Protein AF-A0A3N0AI27-F1 (afdb_monomer_lite)

Radius of gyration: 12.05 Å; chains: 1; bounding box: 27×22×35 Å

Foldseek 3Di:
DLVLLVCLCVVLVQDPLLSQLLVCLLVVDDLVVSCVVVVHDSVVSVVSVVVSCVSVVHDDSVVSNVSSVVVVDPDDD

InterPro domains:
  IPR000792 Transcription regulator LuxR, C-terminal [PF00196] (13-67)
  IPR000792 Transcription regulator LuxR, C-terminal [PR00038] (14-28)
  IPR000792 Transcription regulator LuxR, C-terminal [PR00038] (28-44)
  IPR000792 Transcription regulator LuxR, C-terminal [PR00038] (44-56)
  IPR000792 Transcription regulator LuxR, C-terminal [PS50043] (7-72)
  IPR000792 Transcription regulator LuxR, C-terminal [SM00421] (11-68)
  IPR000792 Transcription regulator LuxR, C-terminal [cd06170] (14-69)
  IPR016032 Signal transduction response regulator, C-terminal effector [SSF46894] (9-69)
  IPR036388 Winged helix-like DNA-binding domain superfamily [G3DSA:1.10.10.10] (1-72)

pLDDT: mean 87.05, std 10.89, range [42.94, 94.44]

Sequence (77 aa):
MEEVCDAAIEEFSLSKREGEILKYIARGYTVDNISKKLVISPYTTQTHVRHIYSKMHVHKRSELLDYINMHRGDNND

Structure (mmCIF, N/CA/C/O backbone):
data_AF-A0A3N0AI27-F1
#
_entry.id   AF-A0A3N0AI27-F1
#
loop_
_atom_site.group_PDB
_atom_site.id
_atom_site.type_symbol
_atom_site.label_atom_id
_atom_site.label_alt_id
_atom_site.label_comp_id
_atom_site.label_asym_id
_atom_site.label_entity_id
_atom_site.label_seq_id
_atom_site.pdbx_PDB_ins_code
_atom_site.Cartn_x
_atom_site.Cartn_y
_atom_site.Cartn_z
_atom_site.occupancy
_atom_site.B_iso_or_equiv
_atom_site.auth_seq_id
_atom_site.auth_comp_id
_atom_site.auth_asym_id
_atom_site.auth_atom_id
_atom_site.pdbx_PDB_model_num
ATOM 1 N N . MET A 1 1 ? 4.209 -13.318 -6.835 1.00 59.56 1 MET A N 1
ATOM 2 C CA . MET A 1 1 ? 3.499 -12.077 -6.413 1.00 59.56 1 MET A CA 1
ATOM 3 C C . MET A 1 1 ? 3.818 -11.712 -4.970 1.00 59.56 1 MET A C 1
ATOM 5 O O . MET A 1 1 ? 3.992 -10.533 -4.699 1.00 59.56 1 MET A O 1
ATOM 9 N N . GLU A 1 2 ? 3.891 -12.687 -4.057 1.00 66.50 2 GLU A N 1
ATOM 10 C CA . GLU A 1 2 ? 4.272 -12.420 -2.662 1.00 66.50 2 GLU A CA 1
ATOM 11 C C . GLU A 1 2 ? 5.733 -11.966 -2.531 1.00 66.50 2 GLU A C 1
ATOM 13 O O . GLU A 1 2 ? 5.983 -11.028 -1.787 1.00 66.50 2 GLU A O 1
ATOM 18 N N . GLU A 1 3 ? 6.640 -12.504 -3.351 1.00 77.75 3 GLU A N 1
ATOM 19 C CA . GLU A 1 3 ? 8.068 -12.136 -3.355 1.00 77.75 3 GLU A CA 1
ATOM 20 C C . GLU A 1 3 ? 8.333 -10.664 -3.708 1.00 77.75 3 GLU A C 1
ATOM 22 O O . GLU A 1 3 ? 9.052 -9.991 -2.983 1.00 77.75 3 GLU A O 1
ATOM 27 N N . VAL A 1 4 ? 7.693 -10.116 -4.750 1.00 86.06 4 VAL A N 1
ATOM 28 C CA . VAL A 1 4 ? 7.865 -8.698 -5.144 1.00 86.06 4 VAL A CA 1
ATOM 29 C C . VAL A 1 4 ? 7.430 -7.741 -4.034 1.00 86.06 4 VAL A C 1
ATOM 31 O O . VAL A 1 4 ? 8.051 -6.709 -3.799 1.00 86.06 4 VAL A O 1
ATOM 34 N N . CYS A 1 5 ? 6.336 -8.076 -3.345 1.00 88.12 5 CYS A N 1
ATOM 35 C CA . CYS A 1 5 ? 5.850 -7.240 -2.256 1.00 88.12 5 CYS A CA 1
ATOM 36 C C . CYS A 1 5 ? 6.762 -7.333 -1.032 1.00 88.12 5 CYS A C 1
ATOM 38 O O . CYS A 1 5 ? 6.960 -6.317 -0.381 1.00 88.12 5 CYS A O 1
ATOM 40 N N . ASP A 1 6 ? 7.290 -8.516 -0.708 1.00 89.38 6 ASP A N 1
ATOM 41 C CA . ASP A 1 6 ? 8.239 -8.684 0.401 1.00 89.38 6 ASP A CA 1
ATOM 42 C C . ASP A 1 6 ? 9.558 -7.955 0.127 1.00 89.38 6 ASP A C 1
ATOM 44 O O . ASP A 1 6 ? 9.995 -7.178 0.971 1.00 89.38 6 ASP A O 1
ATOM 48 N N . ALA A 1 7 ? 10.096 -8.065 -1.092 1.00 89.62 7 ALA A N 1
ATOM 49 C CA . ALA A 1 7 ? 11.283 -7.322 -1.510 1.00 89.62 7 ALA A CA 1
ATOM 50 C C . ALA A 1 7 ? 11.101 -5.807 -1.328 1.00 89.62 7 ALA A C 1
ATOM 52 O O . ALA A 1 7 ? 11.936 -5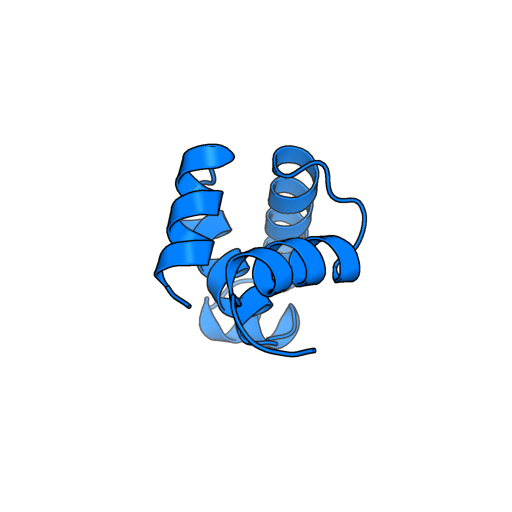.159 -0.707 1.00 89.62 7 ALA A O 1
ATOM 53 N N . ALA A 1 8 ? 9.968 -5.250 -1.768 1.00 89.88 8 ALA A N 1
ATOM 54 C CA . ALA A 1 8 ? 9.650 -3.838 -1.557 1.00 89.88 8 ALA A CA 1
ATOM 55 C C . ALA A 1 8 ? 9.482 -3.481 -0.066 1.00 89.88 8 ALA A C 1
ATOM 57 O O . ALA A 1 8 ? 9.838 -2.387 0.369 1.00 89.88 8 ALA A O 1
ATOM 58 N N . ILE A 1 9 ? 8.915 -4.380 0.742 1.00 91.56 9 ILE A N 1
ATOM 59 C CA . ILE A 1 9 ? 8.756 -4.151 2.184 1.00 91.56 9 ILE A CA 1
ATOM 60 C C . ILE A 1 9 ? 10.119 -4.036 2.861 1.00 91.56 9 ILE A C 1
ATOM 62 O O . ILE A 1 9 ? 10.297 -3.138 3.684 1.00 91.56 9 ILE A O 1
ATOM 66 N N . GLU A 1 10 ? 11.061 -4.908 2.515 1.00 91.00 10 GLU A N 1
ATOM 67 C CA . GLU A 1 10 ? 12.419 -4.879 3.052 1.00 91.00 10 GLU A CA 1
ATOM 68 C C . GLU A 1 10 ? 1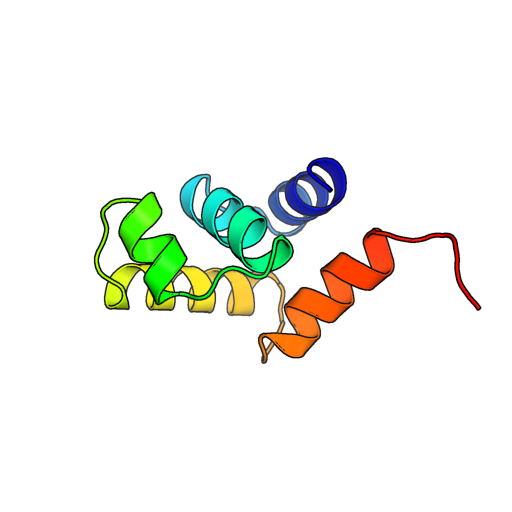3.217 -3.689 2.500 1.00 91.00 10 GLU A C 1
ATOM 70 O O . GLU A 1 10 ? 13.760 -2.907 3.283 1.00 91.00 10 GLU A O 1
ATOM 75 N N . GLU A 1 11 ? 13.201 -3.483 1.179 1.00 92.00 11 GLU A N 1
ATOM 76 C CA . GLU A 1 11 ? 13.905 -2.397 0.482 1.00 92.00 11 GLU A CA 1
ATOM 77 C C . GLU A 1 11 ? 13.501 -1.014 1.008 1.00 92.00 11 GLU A C 1
ATOM 79 O O . GLU A 1 11 ? 14.355 -0.181 1.311 1.00 92.00 11 GLU A O 1
ATOM 84 N N . PHE A 1 12 ? 12.199 -0.784 1.202 1.00 92.06 12 PHE A N 1
ATOM 85 C CA . PHE A 1 12 ? 11.671 0.498 1.676 1.00 92.06 12 PHE A CA 1
ATOM 86 C C . PHE A 1 12 ? 11.371 0.525 3.180 1.00 92.06 12 PHE A C 1
ATOM 88 O O . PHE A 1 12 ? 10.770 1.488 3.670 1.00 92.06 12 PHE A O 1
ATOM 95 N N . SER A 1 13 ? 11.759 -0.515 3.932 1.00 93.06 13 SER A N 1
ATOM 96 C CA . SER A 1 13 ? 11.493 -0.644 5.375 1.00 93.06 13 SER A CA 1
ATOM 97 C C . SER A 1 13 ? 10.037 -0.297 5.737 1.00 93.06 13 SER A C 1
ATOM 99 O O . SER A 1 13 ? 9.730 0.553 6.591 1.00 93.06 13 SER A O 1
ATOM 101 N N . LEU A 1 14 ? 9.101 -0.918 5.020 1.00 92.44 14 LEU A N 1
ATOM 102 C CA . LEU A 1 14 ? 7.672 -0.757 5.254 1.00 92.44 14 LEU A CA 1
ATOM 103 C C . LEU A 1 14 ? 7.270 -1.479 6.545 1.00 92.44 14 LEU A C 1
ATOM 105 O O . LEU A 1 14 ? 7.712 -2.583 6.854 1.00 92.44 14 LEU A O 1
ATOM 109 N N . SER A 1 15 ? 6.372 -0.868 7.311 1.00 92.50 15 SER A N 1
ATOM 110 C CA . SER A 1 15 ? 5.791 -1.506 8.492 1.00 92.50 15 SER A CA 1
ATOM 111 C C . SER A 1 15 ? 4.912 -2.686 8.078 1.00 92.50 15 SER A C 1
ATOM 113 O O . SER A 1 15 ? 4.340 -2.678 6.989 1.00 92.50 15 SER A O 1
ATOM 115 N N . LYS A 1 16 ? 4.654 -3.638 8.987 1.00 90.19 16 LYS A N 1
ATOM 116 C CA . LYS A 1 16 ? 3.714 -4.755 8.738 1.00 90.19 16 LYS A CA 1
ATOM 117 C C . LYS A 1 16 ? 2.403 -4.308 8.077 1.00 90.19 16 LYS A C 1
ATOM 119 O O . LYS A 1 16 ? 1.996 -4.878 7.073 1.00 90.19 16 LYS A O 1
ATOM 124 N N . ARG A 1 17 ? 1.769 -3.252 8.606 1.00 90.81 17 ARG A N 1
ATOM 125 C CA . ARG A 1 17 ? 0.515 -2.697 8.056 1.00 90.81 17 ARG A CA 1
ATOM 126 C C . ARG A 1 17 ? 0.678 -2.128 6.648 1.00 90.81 17 ARG A C 1
ATOM 128 O O . ARG A 1 17 ? -0.198 -2.320 5.815 1.00 90.81 17 ARG A O 1
ATOM 135 N N . GLU A 1 18 ? 1.783 -1.437 6.393 1.00 92.38 18 GLU A N 1
ATOM 136 C CA . GLU A 1 18 ? 2.096 -0.868 5.081 1.00 92.38 18 GLU A CA 1
ATOM 137 C C . GLU A 1 18 ? 2.306 -1.984 4.049 1.00 92.38 18 GLU A C 1
ATOM 139 O O . GLU A 1 18 ? 1.720 -1.945 2.970 1.00 92.38 18 GLU A O 1
ATOM 144 N N . GLY A 1 19 ? 3.042 -3.032 4.424 1.00 92.44 19 GLY A N 1
ATOM 145 C CA . GLY A 1 19 ? 3.260 -4.206 3.589 1.00 92.44 19 GLY A CA 1
ATOM 146 C C . GLY A 1 19 ? 1.984 -4.976 3.250 1.00 92.44 19 GLY A C 1
ATOM 147 O O . GLY A 1 19 ? 1.785 -5.364 2.101 1.00 92.44 19 GLY A O 1
ATOM 148 N N . GLU A 1 20 ? 1.068 -5.152 4.208 1.00 92.38 20 GLU A N 1
ATOM 149 C CA . GLU A 1 20 ? -0.235 -5.769 3.917 1.00 92.38 20 GLU A CA 1
ATOM 150 C C . GLU A 1 20 ? -1.041 -4.950 2.904 1.00 92.38 20 GLU A C 1
ATOM 152 O O . GLU A 1 20 ? -1.594 -5.495 1.947 1.00 92.38 20 GLU A O 1
ATOM 157 N N . ILE A 1 21 ? -1.080 -3.628 3.083 1.00 92.88 21 ILE A N 1
ATOM 158 C CA . ILE A 1 21 ? -1.777 -2.715 2.172 1.00 92.88 21 ILE A CA 1
ATOM 159 C C . ILE A 1 21 ? -1.145 -2.766 0.777 1.00 92.88 21 ILE A C 1
ATOM 161 O O . ILE A 1 21 ? -1.878 -2.883 -0.206 1.00 92.88 21 ILE A O 1
ATOM 165 N N . LEU A 1 22 ? 0.188 -2.756 0.685 1.00 91.88 22 LEU A N 1
ATOM 166 C CA . LEU A 1 22 ? 0.926 -2.907 -0.569 1.00 91.88 22 LEU A CA 1
ATOM 167 C C . LEU A 1 22 ? 0.529 -4.200 -1.297 1.00 91.88 22 LEU A C 1
ATOM 169 O O . LEU A 1 22 ? 0.160 -4.149 -2.471 1.00 91.88 22 LEU A O 1
ATOM 173 N N . LYS A 1 23 ? 0.508 -5.338 -0.587 1.00 91.44 23 LYS A N 1
ATOM 174 C CA . LYS A 1 23 ? 0.109 -6.651 -1.133 1.00 91.44 23 LYS A CA 1
ATOM 175 C C . LYS A 1 23 ? -1.306 -6.628 -1.713 1.00 91.44 23 LYS A C 1
ATOM 177 O O . LYS A 1 23 ? -1.564 -7.225 -2.759 1.00 91.44 23 LYS A O 1
ATOM 182 N N . TYR A 1 24 ? -2.242 -5.926 -1.076 1.00 91.88 24 TYR A N 1
ATOM 183 C CA . TYR A 1 24 ? -3.584 -5.767 -1.632 1.00 91.88 24 TYR A CA 1
ATOM 184 C C . TYR A 1 24 ? -3.621 -4.820 -2.837 1.00 91.88 24 TYR A C 1
ATOM 186 O O . TYR A 1 24 ? -4.318 -5.104 -3.810 1.00 91.88 24 TYR A O 1
ATOM 194 N N . ILE A 1 25 ? -2.865 -3.721 -2.822 1.00 89.94 25 ILE A N 1
ATOM 195 C CA . ILE A 1 25 ? -2.792 -2.813 -3.975 1.00 89.94 25 ILE A CA 1
ATOM 196 C C . ILE A 1 25 ? -2.225 -3.540 -5.197 1.00 89.94 25 ILE A C 1
ATOM 198 O O . ILE A 1 25 ? -2.819 -3.443 -6.271 1.00 89.94 25 ILE A O 1
ATOM 202 N N . ALA A 1 26 ? -1.162 -4.327 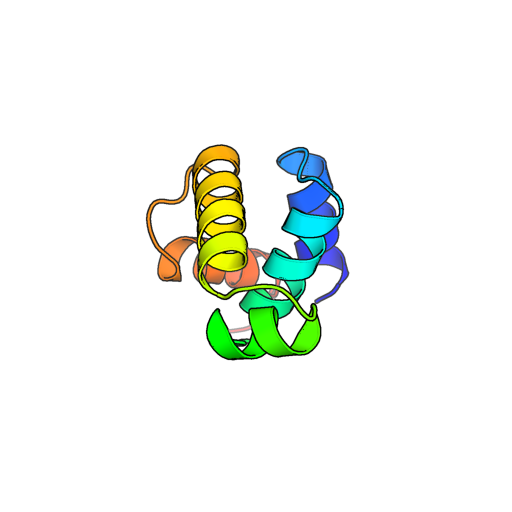-5.009 1.00 88.38 26 ALA A N 1
ATOM 203 C CA . ALA A 1 26 ? -0.548 -5.182 -6.025 1.00 88.38 26 ALA A CA 1
ATOM 204 C C . ALA A 1 26 ? -1.563 -6.123 -6.689 1.00 88.38 26 ALA A C 1
ATOM 206 O O . ALA A 1 26 ? -1.556 -6.323 -7.899 1.00 88.38 26 ALA A O 1
ATOM 207 N N . ARG A 1 27 ? -2.481 -6.677 -5.890 1.00 88.00 27 ARG A N 1
ATOM 208 C CA . ARG A 1 27 ? -3.568 -7.558 -6.345 1.00 88.00 27 ARG A CA 1
ATOM 209 C C . ARG A 1 27 ? -4.727 -6.809 -7.023 1.00 88.00 27 ARG A C 1
ATOM 211 O O . ARG A 1 27 ? -5.712 -7.438 -7.391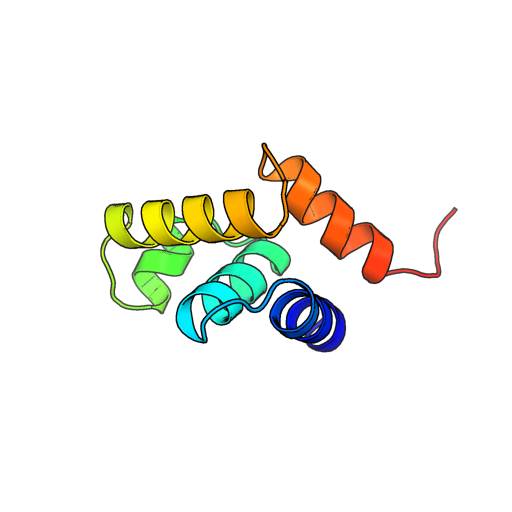 1.00 88.00 27 ARG A O 1
ATOM 218 N N . GLY A 1 28 ? -4.648 -5.485 -7.160 1.00 88.75 28 GLY A N 1
ATOM 219 C CA . GLY A 1 28 ? -5.678 -4.661 -7.793 1.00 88.75 28 GLY A CA 1
ATOM 220 C C . GLY A 1 28 ? -6.782 -4.177 -6.850 1.00 88.75 28 GLY A C 1
ATOM 221 O O . GLY A 1 28 ? -7.752 -3.577 -7.310 1.00 88.75 28 GLY A O 1
ATOM 222 N N . TYR A 1 29 ? -6.656 -4.367 -5.533 1.00 91.25 29 TYR A N 1
ATOM 223 C CA . TYR A 1 29 ? -7.670 -3.877 -4.598 1.00 91.25 29 TYR A CA 1
ATOM 224 C C . TYR A 1 29 ? -7.630 -2.348 -4.464 1.00 91.25 29 TYR A C 1
ATOM 226 O O . TYR A 1 29 ? -6.571 -1.705 -4.499 1.00 91.25 29 TYR A O 1
ATOM 234 N N . THR A 1 30 ? -8.812 -1.760 -4.297 1.00 91.31 30 THR A N 1
ATOM 235 C CA . THR A 1 30 ? -9.006 -0.339 -3.992 1.00 91.31 30 THR A CA 1
ATOM 236 C C . THR A 1 30 ? -8.873 -0.085 -2.494 1.00 91.31 30 THR A C 1
ATOM 238 O O . THR A 1 30 ? -9.036 -0.993 -1.681 1.00 91.31 30 THR A O 1
ATOM 241 N N . VAL A 1 31 ? -8.616 1.170 -2.118 1.00 91.12 31 VAL A N 1
ATOM 242 C CA . VAL A 1 31 ? -8.503 1.596 -0.713 1.00 91.12 31 VAL A CA 1
ATOM 243 C C . VAL A 1 31 ? -9.720 1.171 0.115 1.00 91.12 31 VAL A C 1
ATOM 245 O O . VAL A 1 31 ? -9.544 0.678 1.221 1.00 91.12 31 VAL A O 1
ATOM 248 N N . ASP A 1 32 ? -10.928 1.294 -0.437 1.00 92.50 32 ASP A N 1
ATOM 249 C CA . ASP A 1 32 ? -12.176 0.887 0.224 1.00 92.50 32 ASP A CA 1
ATOM 250 C C . ASP A 1 32 ? -12.247 -0.630 0.484 1.00 92.50 32 ASP A C 1
ATOM 252 O O . ASP A 1 32 ? -12.591 -1.078 1.579 1.00 92.50 32 ASP A O 1
ATOM 256 N N . ASN A 1 33 ? -11.848 -1.453 -0.490 1.00 94.38 33 ASN A N 1
ATOM 257 C CA . ASN A 1 33 ? -11.801 -2.901 -0.282 1.00 94.38 33 ASN A CA 1
ATOM 258 C C . ASN A 1 33 ? -10.739 -3.297 0.750 1.00 94.38 33 ASN A C 1
ATOM 260 O O . ASN A 1 33 ? -10.950 -4.219 1.538 1.00 94.38 33 ASN A O 1
ATOM 264 N N . ILE A 1 34 ? -9.597 -2.609 0.744 1.00 93.94 34 ILE A N 1
ATOM 265 C CA . ILE A 1 34 ? -8.513 -2.839 1.702 1.00 93.94 34 ILE A CA 1
ATOM 266 C C . ILE A 1 34 ? -8.968 -2.462 3.108 1.00 93.94 34 ILE A C 1
ATOM 268 O O . ILE A 1 34 ? -8.758 -3.234 4.040 1.00 93.94 34 ILE A O 1
ATOM 272 N N . SER A 1 35 ? -9.629 -1.315 3.259 1.00 94.00 35 SER A N 1
ATOM 273 C CA . SER A 1 35 ? -10.125 -0.841 4.547 1.00 94.00 35 SER A CA 1
ATOM 274 C C . SER A 1 35 ? -11.163 -1.803 5.130 1.00 94.00 35 SER A C 1
ATOM 276 O O . SER A 1 35 ? -11.078 -2.156 6.303 1.00 94.00 35 SER A O 1
ATOM 278 N N . LYS A 1 36 ? -12.061 -2.341 4.291 1.00 93.88 36 LYS A N 1
ATOM 279 C CA . LYS A 1 36 ? -13.011 -3.398 4.682 1.00 93.88 36 LYS A CA 1
ATOM 280 C C . LYS A 1 36 ? -12.312 -4.691 5.108 1.00 93.88 36 LYS A C 1
ATOM 282 O O . LYS A 1 36 ? -12.664 -5.257 6.136 1.00 93.88 36 LYS A O 1
ATOM 287 N N . LYS A 1 37 ? -11.303 -5.147 4.356 1.00 93.25 37 LYS A N 1
ATOM 288 C CA . LYS A 1 37 ? -10.530 -6.367 4.668 1.00 93.25 37 LYS A CA 1
ATOM 289 C C . LYS A 1 37 ? -9.723 -6.254 5.955 1.00 93.25 37 LYS A C 1
ATOM 291 O O . LYS A 1 37 ? -9.656 -7.210 6.716 1.00 93.25 37 LYS A O 1
ATOM 296 N N . LEU A 1 38 ? -9.106 -5.099 6.179 1.00 90.50 38 LEU A N 1
ATOM 297 C CA . LEU A 1 38 ? -8.297 -4.827 7.364 1.00 90.50 38 LEU A CA 1
ATOM 298 C C . LEU A 1 38 ? -9.136 -4.349 8.558 1.00 90.50 38 LEU A C 1
ATOM 300 O O . LEU A 1 38 ? -8.575 -4.149 9.633 1.00 90.50 38 LEU A O 1
ATOM 304 N N . VAL A 1 39 ? -10.453 -4.187 8.378 1.00 92.75 39 VAL A N 1
ATOM 305 C CA . VAL A 1 39 ? -11.404 -3.694 9.387 1.00 92.75 39 VAL A CA 1
ATOM 306 C C . VAL A 1 39 ? -10.938 -2.356 9.983 1.00 92.75 39 VAL A C 1
ATOM 308 O O . VAL A 1 39 ? -10.940 -2.139 11.191 1.00 92.75 39 VAL A O 1
ATOM 311 N N . ILE A 1 40 ? -10.495 -1.446 9.112 1.00 91.56 40 ILE A N 1
ATOM 312 C CA . ILE A 1 40 ? -10.055 -0.090 9.464 1.00 91.56 40 ILE A CA 1
ATOM 313 C C . ILE A 1 40 ? -10.771 0.948 8.604 1.00 91.56 40 ILE A C 1
ATOM 315 O O . ILE A 1 40 ? -11.351 0.634 7.567 1.00 91.56 40 ILE A O 1
ATOM 319 N N . SER A 1 41 ? -10.710 2.212 9.016 1.00 93.19 41 SER A N 1
ATOM 320 C CA . SER A 1 41 ? -11.305 3.309 8.257 1.00 93.19 41 SER A CA 1
ATOM 321 C C . SER A 1 41 ? -10.563 3.552 6.935 1.00 93.19 41 SER A C 1
ATOM 323 O O . SER A 1 41 ? -9.327 3.548 6.922 1.00 93.19 41 SER A O 1
ATOM 325 N N . PRO A 1 42 ? -11.273 3.876 5.836 1.00 92.69 42 PRO A N 1
ATOM 326 C CA . PRO A 1 42 ? -10.644 4.197 4.551 1.00 92.69 42 PRO A CA 1
ATOM 327 C C . PRO A 1 42 ? -9.692 5.391 4.661 1.00 92.69 42 PRO A C 1
ATOM 329 O O . PRO A 1 42 ? -8.676 5.438 3.975 1.00 92.69 42 PRO A O 1
ATOM 332 N N . TYR A 1 43 ? -9.968 6.329 5.569 1.00 92.94 43 TYR A N 1
ATOM 333 C CA . TYR A 1 43 ? -9.056 7.420 5.909 1.00 92.94 43 TYR A CA 1
ATOM 334 C C . TYR A 1 43 ? -7.701 6.910 6.429 1.00 92.94 43 TYR A C 1
ATOM 336 O O . TYR A 1 43 ? -6.654 7.295 5.917 1.00 92.94 43 TYR A O 1
ATOM 344 N N . THR A 1 44 ? -7.713 5.981 7.388 1.00 92.50 44 THR A N 1
ATOM 345 C CA . THR A 1 44 ? -6.501 5.360 7.938 1.00 92.50 44 THR A CA 1
ATOM 346 C C . THR A 1 44 ? -5.734 4.602 6.859 1.00 92.50 44 THR A C 1
ATOM 348 O O . THR A 1 44 ? -4.518 4.748 6.751 1.00 92.50 44 THR A O 1
ATOM 351 N N . THR A 1 45 ? -6.436 3.852 6.003 1.00 94.44 45 THR A N 1
ATOM 352 C CA . THR A 1 45 ? -5.816 3.183 4.853 1.00 94.44 45 THR A CA 1
ATOM 353 C C . THR A 1 45 ? -5.145 4.188 3.917 1.00 94.44 45 THR A C 1
ATOM 355 O O . THR A 1 45 ? -4.000 3.966 3.542 1.00 94.44 45 THR A O 1
ATOM 358 N N . GLN A 1 46 ? -5.788 5.315 3.583 1.00 92.31 46 GLN A N 1
ATOM 359 C CA . GLN A 1 46 ? -5.166 6.361 2.757 1.00 92.31 46 GLN A CA 1
ATOM 360 C C . GLN A 1 46 ? -3.902 6.938 3.391 1.00 92.31 46 GLN A C 1
ATOM 362 O O . GLN A 1 46 ? -2.912 7.125 2.688 1.00 92.31 46 GLN A O 1
ATOM 367 N N . THR A 1 47 ? -3.904 7.184 4.703 1.00 94.19 47 THR A N 1
ATOM 368 C CA . THR A 1 47 ? -2.707 7.653 5.412 1.00 94.19 47 THR A CA 1
ATOM 369 C C . THR A 1 47 ? -1.560 6.656 5.271 1.00 94.19 47 THR A C 1
ATOM 371 O O . THR A 1 47 ? -0.457 7.046 4.896 1.00 94.19 47 THR A O 1
ATOM 374 N N . HIS A 1 48 ? -1.821 5.361 5.475 1.00 92.25 48 HIS A N 1
ATOM 375 C CA . HIS A 1 48 ? -0.805 4.330 5.260 1.00 92.25 48 HIS A CA 1
ATOM 376 C C . HIS A 1 48 ? -0.325 4.277 3.806 1.00 92.25 48 HIS A C 1
ATOM 378 O O . HIS A 1 48 ? 0.874 4.207 3.573 1.00 92.25 48 HIS A O 1
ATOM 384 N N . VAL A 1 49 ? -1.227 4.375 2.824 1.00 92.56 49 VAL A N 1
ATOM 385 C CA . VAL A 1 49 ? -0.854 4.431 1.398 1.00 92.56 49 VAL A CA 1
ATOM 386 C C . VAL A 1 49 ? 0.038 5.630 1.102 1.00 92.56 49 VAL A C 1
ATOM 388 O O . VAL A 1 49 ? 1.021 5.502 0.382 1.00 92.56 49 VAL A O 1
ATOM 391 N N . ARG A 1 50 ? -0.257 6.789 1.689 1.00 91.88 50 ARG A N 1
ATOM 392 C CA . ARG A 1 50 ? 0.566 7.988 1.534 1.00 91.88 50 ARG A CA 1
ATOM 393 C C . ARG A 1 50 ? 1.958 7.810 2.140 1.00 91.88 50 ARG A C 1
ATOM 395 O O . ARG A 1 50 ? 2.925 8.301 1.566 1.00 91.88 50 ARG A O 1
ATOM 402 N N . HIS A 1 51 ? 2.071 7.116 3.270 1.00 93.44 51 HIS A N 1
ATOM 403 C CA . HIS A 1 51 ? 3.371 6.795 3.862 1.00 93.44 51 HIS A CA 1
ATOM 404 C C . HIS A 1 51 ? 4.162 5.828 2.979 1.00 93.44 51 HIS A C 1
ATOM 406 O O . HIS A 1 51 ? 5.326 6.101 2.703 1.00 93.44 51 HIS A O 1
ATOM 412 N N . ILE A 1 52 ? 3.512 4.785 2.445 1.00 93.00 52 ILE A N 1
ATOM 413 C CA . ILE A 1 52 ? 4.113 3.877 1.456 1.00 93.00 52 ILE A CA 1
ATOM 414 C C . ILE A 1 52 ? 4.630 4.677 0.263 1.00 93.00 52 ILE A C 1
ATOM 416 O O . ILE A 1 52 ? 5.784 4.528 -0.113 1.00 93.00 52 ILE A O 1
ATOM 420 N N . TYR A 1 53 ? 3.809 5.570 -0.293 1.00 91.88 53 TYR A N 1
ATOM 421 C CA . TYR A 1 53 ? 4.196 6.417 -1.419 1.00 91.88 53 TYR A CA 1
ATOM 422 C C . TYR A 1 53 ? 5.418 7.280 -1.109 1.00 91.88 53 TYR A C 1
ATOM 424 O O . TYR A 1 53 ? 6.353 7.332 -1.901 1.00 91.88 53 TYR A O 1
ATOM 432 N N . SER A 1 54 ? 5.450 7.894 0.074 1.00 92.31 54 SER A N 1
ATOM 433 C CA . SER A 1 54 ? 6.596 8.689 0.507 1.00 92.31 54 SER A CA 1
ATOM 434 C C . SER A 1 54 ? 7.860 7.850 0.705 1.00 92.31 54 SER A C 1
ATOM 436 O O . SER A 1 54 ? 8.939 8.341 0.399 1.00 92.31 54 SER A O 1
ATOM 438 N N . LYS A 1 55 ? 7.747 6.617 1.216 1.00 92.56 55 LYS A N 1
ATOM 439 C CA . LYS A 1 55 ? 8.888 5.710 1.427 1.00 92.56 55 LYS A CA 1
ATOM 440 C C . LYS A 1 55 ? 9.414 5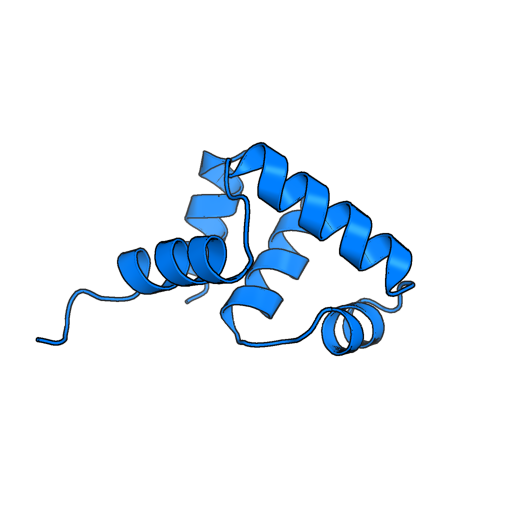.124 0.121 1.00 92.56 55 LYS A C 1
ATOM 442 O O . LYS A 1 55 ? 10.618 5.064 -0.071 1.00 92.56 55 LYS A O 1
ATOM 447 N N . MET A 1 56 ? 8.513 4.737 -0.778 1.00 90.81 56 MET A N 1
ATOM 448 C CA . MET A 1 56 ? 8.837 4.217 -2.108 1.00 90.81 56 MET A CA 1
ATOM 449 C C . MET A 1 56 ? 9.195 5.322 -3.111 1.00 90.81 56 MET A C 1
ATOM 451 O O . MET A 1 56 ? 9.479 5.021 -4.263 1.00 90.81 56 MET A O 1
ATOM 455 N N . HIS A 1 57 ? 9.149 6.597 -2.703 1.00 90.06 57 HIS A N 1
ATOM 456 C CA . HIS A 1 57 ? 9.362 7.751 -3.581 1.00 90.06 57 HIS A CA 1
ATOM 457 C C . HIS A 1 57 ? 8.448 7.770 -4.823 1.00 90.06 57 HIS A C 1
ATOM 459 O O . HIS A 1 57 ? 8.810 8.300 -5.869 1.00 90.06 57 HIS A O 1
ATOM 465 N N . VAL A 1 58 ? 7.233 7.231 -4.701 1.00 90.50 58 VAL A N 1
ATOM 466 C CA . VAL A 1 58 ? 6.232 7.217 -5.776 1.00 90.50 58 VAL A CA 1
ATOM 467 C C . VAL A 1 58 ? 5.173 8.277 -5.526 1.00 90.50 58 VAL A C 1
ATOM 469 O O . VAL A 1 58 ? 4.717 8.484 -4.402 1.00 90.50 58 VAL A O 1
ATOM 472 N N . HIS A 1 59 ? 4.721 8.937 -6.588 1.00 87.38 59 HIS A N 1
ATOM 473 C CA . HIS A 1 59 ? 3.732 10.012 -6.459 1.00 87.38 59 HIS A CA 1
ATOM 474 C C . HIS A 1 59 ? 2.314 9.569 -6.819 1.00 87.38 59 HIS A C 1
ATOM 476 O O . HIS A 1 59 ? 1.340 10.261 -6.509 1.00 87.38 59 HIS A O 1
ATOM 482 N N . LYS A 1 60 ? 2.175 8.424 -7.497 1.00 87.44 60 LYS A N 1
ATOM 483 C CA . LYS A 1 60 ? 0.896 7.942 -8.022 1.00 87.44 60 LYS A CA 1
ATOM 484 C C . LYS A 1 60 ? 0.767 6.436 -7.858 1.00 87.44 60 LYS A C 1
ATOM 486 O O . LYS A 1 60 ? 1.739 5.695 -7.949 1.00 87.44 60 LYS A O 1
ATOM 491 N N . ARG A 1 61 ? -0.485 5.978 -7.752 1.00 86.19 61 ARG A N 1
ATOM 492 C CA . ARG A 1 61 ? -0.821 4.546 -7.773 1.00 86.19 61 ARG A CA 1
ATOM 493 C C . ARG A 1 61 ? -0.242 3.846 -9.002 1.00 86.19 61 ARG A C 1
ATOM 495 O O . ARG A 1 61 ? 0.193 2.712 -8.882 1.00 86.19 61 ARG A O 1
ATOM 502 N N . SER A 1 62 ? -0.243 4.517 -10.156 1.00 86.38 62 SER A N 1
ATOM 503 C CA . SER A 1 62 ? 0.288 3.945 -11.394 1.00 86.38 62 SER A CA 1
ATOM 504 C C . SER A 1 62 ? 1.773 3.616 -11.285 1.00 86.38 62 SER A C 1
ATOM 506 O O . SER A 1 62 ? 2.150 2.549 -11.728 1.00 86.38 62 SER A O 1
ATOM 508 N N . GLU A 1 63 ? 2.583 4.470 -10.652 1.00 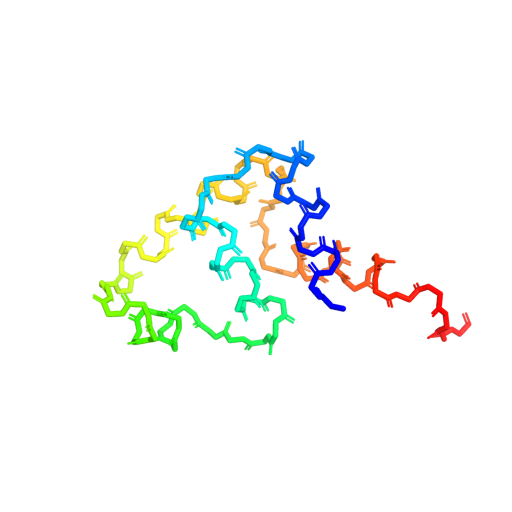89.94 63 GLU A N 1
ATOM 509 C CA . GLU A 1 63 ? 4.023 4.212 -10.477 1.00 89.94 63 GLU A CA 1
ATOM 510 C C . GLU A 1 63 ? 4.283 3.080 -9.491 1.00 89.94 63 GLU A C 1
ATOM 512 O O . GLU A 1 63 ? 5.135 2.233 -9.721 1.00 89.94 63 GLU A O 1
ATOM 517 N N . LEU A 1 64 ? 3.489 3.006 -8.421 1.00 88.00 64 LEU A N 1
ATOM 518 C CA . LEU A 1 64 ? 3.558 1.871 -7.505 1.00 88.00 64 LEU A CA 1
ATOM 519 C C . LEU A 1 64 ? 3.206 0.554 -8.214 1.00 88.00 64 LEU A C 1
ATOM 521 O O . LEU A 1 64 ? 3.858 -0.464 -8.002 1.00 88.00 64 LEU A O 1
ATOM 525 N N . LEU A 1 65 ? 2.158 0.562 -9.041 1.00 87.56 65 LEU A N 1
ATOM 526 C CA . LEU A 1 65 ? 1.768 -0.610 -9.824 1.00 87.56 65 LEU A CA 1
ATOM 527 C C . LEU A 1 65 ? 2.806 -0.942 -10.897 1.00 87.56 65 LEU A C 1
ATOM 529 O O . LEU A 1 65 ? 3.039 -2.120 -11.138 1.00 87.56 65 LEU A O 1
ATOM 533 N N . ASP A 1 66 ? 3.421 0.067 -11.508 1.00 88.31 66 ASP A N 1
ATOM 534 C CA . ASP A 1 66 ? 4.494 -0.083 -12.489 1.00 88.31 66 ASP A CA 1
ATOM 535 C C . ASP A 1 66 ? 5.711 -0.764 -11.865 1.00 88.31 66 ASP A C 1
ATOM 537 O O . ASP A 1 66 ? 6.105 -1.821 -12.342 1.00 88.31 66 ASP A O 1
ATOM 541 N N . TYR A 1 67 ? 6.183 -0.282 -10.708 1.00 87.56 67 TYR A N 1
ATOM 542 C CA . TYR A 1 67 ? 7.243 -0.935 -9.936 1.00 87.56 67 TYR A CA 1
ATOM 543 C C . TYR A 1 67 ? 6.919 -2.415 -9.684 1.00 87.56 67 TYR A C 1
ATOM 545 O O . TYR A 1 67 ? 7.738 -3.294 -9.948 1.00 87.56 67 TYR A O 1
ATOM 553 N N . ILE A 1 68 ? 5.701 -2.719 -9.224 1.00 87.12 68 ILE A N 1
ATOM 554 C CA . ILE A 1 68 ? 5.288 -4.103 -8.953 1.00 87.12 68 ILE A CA 1
ATOM 555 C C . ILE A 1 68 ? 5.243 -4.930 -10.241 1.00 87.12 68 ILE A C 1
ATOM 557 O O . ILE A 1 68 ? 5.641 -6.091 -10.227 1.00 87.12 68 ILE A O 1
ATOM 561 N N . ASN A 1 69 ? 4.740 -4.366 -11.339 1.00 85.06 69 ASN A N 1
ATOM 562 C CA . ASN A 1 69 ? 4.638 -5.051 -12.625 1.00 85.06 69 ASN A CA 1
ATOM 563 C C . ASN A 1 69 ? 6.017 -5.304 -13.251 1.00 85.06 69 ASN A C 1
ATOM 565 O O . ASN A 1 69 ? 6.245 -6.413 -13.724 1.00 85.06 69 ASN A O 1
ATOM 569 N N . MET A 1 70 ? 6.941 -4.341 -13.175 1.00 82.94 70 MET A N 1
ATOM 570 C CA . MET A 1 70 ? 8.332 -4.476 -13.624 1.00 82.94 70 MET A CA 1
ATOM 571 C C . MET A 1 70 ? 9.063 -5.605 -12.897 1.00 82.94 70 MET A C 1
ATOM 573 O O . MET A 1 70 ? 9.803 -6.364 -13.507 1.00 82.94 70 MET A O 1
ATOM 577 N N . HIS A 1 71 ? 8.815 -5.763 -11.598 1.00 77.88 71 HIS A N 1
ATOM 578 C CA . HIS A 1 71 ? 9.415 -6.838 -10.806 1.00 77.88 71 HIS A CA 1
ATOM 579 C C . HIS A 1 71 ? 8.652 -8.170 -10.920 1.00 77.88 71 HIS A C 1
ATOM 581 O O . HIS A 1 71 ? 9.103 -9.191 -10.403 1.00 77.88 71 HIS A O 1
ATOM 587 N N . ARG A 1 72 ? 7.476 -8.184 -11.567 1.00 73.44 72 ARG A N 1
ATOM 588 C CA . ARG A 1 72 ? 6.619 -9.371 -11.714 1.00 73.44 72 ARG A CA 1
ATOM 589 C C . ARG A 1 72 ? 6.888 -10.164 -13.001 1.00 73.44 72 ARG A C 1
ATOM 591 O O . ARG A 1 72 ? 6.478 -11.323 -13.038 1.00 73.44 72 ARG A O 1
ATOM 598 N N . GLY A 1 73 ? 7.548 -9.593 -14.008 1.00 57.78 73 GLY A N 1
ATOM 599 C CA . GLY A 1 73 ? 7.925 -10.299 -15.240 1.00 57.78 73 GLY A CA 1
ATOM 600 C C . GLY A 1 73 ? 9.233 -9.750 -15.809 1.00 57.78 73 GLY A C 1
ATOM 601 O O . GLY A 1 73 ? 9.356 -8.554 -16.020 1.00 57.78 73 GLY A O 1
ATOM 602 N N . ASP A 1 74 ? 10.280 -10.552 -15.966 1.00 54.31 74 ASP A N 1
ATOM 603 C CA . ASP A 1 74 ? 10.456 -11.496 -17.079 1.00 54.31 74 ASP A CA 1
ATOM 604 C C . ASP A 1 74 ? 9.164 -12.080 -17.700 1.00 54.31 74 ASP A C 1
ATOM 606 O O . ASP A 1 74 ? 8.386 -12.753 -17.021 1.00 54.31 74 ASP A O 1
ATOM 610 N N . ASN A 1 75 ? 9.009 -11.887 -19.019 1.00 54.53 75 ASN A N 1
ATOM 611 C CA . ASN A 1 75 ? 7.954 -12.354 -19.947 1.00 54.53 75 ASN A CA 1
ATOM 612 C C . ASN A 1 75 ? 6.753 -11.408 -20.188 1.00 54.53 75 ASN A C 1
ATOM 614 O O . ASN A 1 75 ? 5.689 -11.584 -19.594 1.00 54.53 75 ASN A O 1
ATOM 618 N N . ASN A 1 76 ? 6.902 -10.458 -21.128 1.00 51.19 76 ASN A N 1
ATOM 619 C CA . ASN A 1 76 ? 6.167 -10.422 -22.416 1.00 51.19 76 ASN A CA 1
ATOM 620 C C . ASN A 1 76 ? 6.171 -9.011 -23.057 1.00 51.19 76 ASN A C 1
ATOM 622 O O . ASN A 1 76 ? 5.277 -8.217 -22.759 1.00 51.19 76 ASN A O 1
ATOM 626 N N . ASP A 1 77 ? 7.177 -8.690 -23.876 1.00 42.94 77 ASP A N 1
ATOM 627 C CA . ASP A 1 77 ? 7.125 -8.503 -25.352 1.00 42.94 77 ASP A CA 1
ATOM 628 C C . ASP A 1 77 ? 8.516 -8.054 -25.852 1.00 42.94 77 ASP A C 1
ATOM 630 O O . ASP A 1 77 ? 9.092 -7.123 -25.238 1.00 42.94 77 ASP A O 1
#

Secondary structure (DSSP, 8-state):
-HHHHHHHHHHTT--HHHHHHHHHHHTT--HHHHHHHHTS-HHHHHHHHHHHHHHTT--SHHHHHHHHHHTT-S---

Organism: NCBI:txid255723